Protein AF-A0A565CXN9-F1 (afdb_monomer_lite)

Radius of gyration: 17.92 Å; chains: 1; bounding box: 41×57×32 Å

Organism: NCBI:txid586526

InterPro domains:
  IPR016087 Chalcone isomerase [PF02431] (1-121)
  IPR016088 Chalcone isomerase, 3-layer sandwich [G3DSA:3.50.70.10] (1-97)
  IPR016089 Chalcone isomerase, orthogonal bundle domain superfamily [G3DSA:1.10.890.20] (98-124)
  IPR036298 Chalcone isomerase superfamily [SSF54626] (4-123)
  IPR044164 Chalcone--flavonone isomerase [PTHR28039] (1-128)

Structure (mmCIF, N/CA/C/O backbone):
data_AF-A0A565CXN9-F1
#
_entry.id   AF-A0A565CXN9-F1
#
loop_
_atom_site.group_PDB
_atom_site.id
_atom_site.type_symbol
_atom_site.label_atom_id
_atom_site.label_alt_id
_atom_site.label_comp_id
_atom_site.label_asym_id
_atom_site.label_entit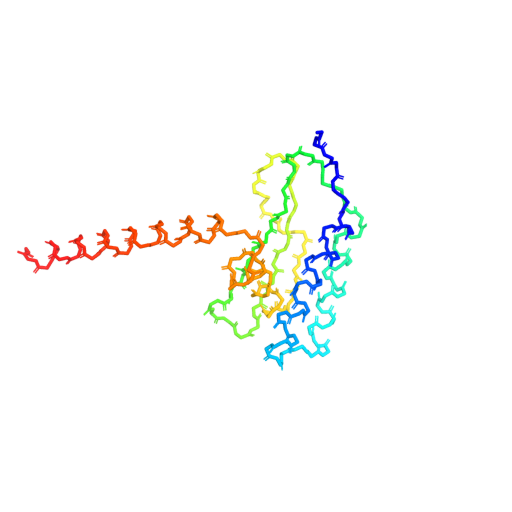y_id
_atom_site.label_seq_id
_atom_site.pdbx_PDB_ins_code
_atom_site.Cartn_x
_atom_site.Cartn_y
_atom_site.Cartn_z
_atom_site.occupancy
_atom_site.B_iso_or_equiv
_atom_site.auth_seq_id
_atom_site.auth_comp_id
_atom_site.auth_asym_id
_atom_site.auth_atom_id
_atom_site.pdbx_PDB_model_num
ATOM 1 N N . MET A 1 1 ? 24.273 -4.272 -6.699 1.00 47.91 1 MET A N 1
ATOM 2 C CA . MET A 1 1 ? 23.652 -4.656 -7.987 1.00 47.91 1 MET A CA 1
ATOM 3 C C . MET A 1 1 ? 22.173 -4.292 -7.918 1.00 47.91 1 MET A C 1
ATOM 5 O O . MET A 1 1 ? 21.544 -4.671 -6.939 1.00 47.91 1 MET A O 1
ATOM 9 N N . LYS A 1 2 ? 21.619 -3.501 -8.850 1.00 68.00 2 LYS A N 1
ATOM 10 C CA . LYS A 1 2 ? 20.170 -3.223 -8.845 1.00 68.00 2 LYS A CA 1
ATOM 11 C C . LYS A 1 2 ? 19.462 -4.414 -9.495 1.00 68.00 2 LYS A C 1
ATOM 13 O O . LYS A 1 2 ? 19.673 -4.666 -10.675 1.00 68.00 2 LYS A O 1
ATOM 18 N N . VAL A 1 3 ? 18.704 -5.172 -8.708 1.00 84.12 3 VAL A N 1
ATOM 19 C CA . VAL A 1 3 ? 18.044 -6.409 -9.150 1.00 84.12 3 VAL A CA 1
ATOM 20 C C . VAL A 1 3 ? 16.628 -6.088 -9.633 1.00 84.12 3 VAL A C 1
ATOM 22 O O . VAL A 1 3 ? 15.959 -5.234 -9.054 1.00 84.12 3 VAL A O 1
ATOM 25 N N . LYS A 1 4 ? 16.187 -6.750 -10.710 1.00 89.94 4 LYS A N 1
ATOM 26 C CA . LYS A 1 4 ? 14.799 -6.699 -11.193 1.00 89.94 4 LYS A CA 1
ATOM 27 C C . LYS A 1 4 ? 13.876 -7.319 -10.145 1.00 89.94 4 LYS A C 1
ATOM 29 O O . LYS A 1 4 ? 14.128 -8.442 -9.716 1.00 89.94 4 LYS A O 1
ATOM 34 N N . LEU A 1 5 ? 12.807 -6.620 -9.775 1.00 93.94 5 LEU A N 1
ATOM 35 C CA . LEU A 1 5 ? 11.810 -7.131 -8.838 1.00 93.94 5 LEU A CA 1
ATOM 36 C C . LEU A 1 5 ? 10.634 -7.724 -9.618 1.00 93.94 5 LEU A C 1
ATOM 38 O O . LEU A 1 5 ? 10.037 -7.034 -10.443 1.00 93.94 5 LEU A O 1
ATOM 42 N N . LYS A 1 6 ? 10.290 -8.992 -9.378 1.00 96.12 6 LYS A N 1
ATOM 43 C CA . LYS A 1 6 ? 9.069 -9.576 -9.950 1.00 96.12 6 LYS A CA 1
ATOM 44 C C . LYS A 1 6 ? 7.846 -9.025 -9.228 1.00 96.12 6 LYS A C 1
ATOM 46 O O . LYS A 1 6 ? 7.883 -8.790 -8.019 1.00 96.12 6 LYS A O 1
ATOM 51 N N . GLY A 1 7 ? 6.736 -8.881 -9.941 1.00 96.31 7 GLY A N 1
ATOM 52 C CA . GLY A 1 7 ? 5.488 -8.420 -9.348 1.00 96.31 7 GLY A CA 1
ATOM 53 C C . GLY A 1 7 ? 4.976 -9.339 -8.246 1.00 96.31 7 GLY A C 1
ATOM 54 O O . GLY A 1 7 ? 4.495 -8.833 -7.237 1.00 96.31 7 GLY A O 1
ATOM 55 N N . THR A 1 8 ? 5.170 -10.655 -8.355 1.00 96.06 8 THR A N 1
ATOM 56 C CA . THR A 1 8 ? 4.850 -11.601 -7.270 1.00 96.06 8 THR A CA 1
ATOM 57 C C . THR A 1 8 ? 5.662 -11.308 -6.007 1.00 96.06 8 THR A C 1
ATOM 59 O O . THR A 1 8 ? 5.078 -11.087 -4.957 1.00 96.06 8 THR A O 1
ATOM 62 N N . GLN A 1 9 ? 6.985 -11.147 -6.128 1.00 95.44 9 GLN A N 1
ATOM 63 C CA . GLN A 1 9 ? 7.864 -10.825 -4.994 1.00 95.44 9 GLN A CA 1
ATOM 64 C C . GLN A 1 9 ? 7.463 -9.525 -4.289 1.00 95.44 9 GLN A C 1
ATOM 66 O O . GLN A 1 9 ? 7.500 -9.438 -3.065 1.00 95.44 9 GLN A O 1
ATOM 71 N N . TYR A 1 10 ? 7.098 -8.501 -5.063 1.00 96.06 10 TYR A N 1
ATOM 72 C CA . TYR A 1 10 ? 6.618 -7.242 -4.507 1.00 96.06 10 TYR A CA 1
ATOM 73 C C . TYR A 1 10 ? 5.259 -7.411 -3.816 1.00 96.06 10 TYR A C 1
ATOM 75 O O . TYR A 1 10 ? 5.089 -7.040 -2.655 1.00 96.06 10 TYR A O 1
ATOM 83 N N . SER A 1 11 ? 4.286 -7.952 -4.548 1.00 97.00 11 SER A N 1
ATOM 84 C CA . SER A 1 11 ? 2.889 -7.989 -4.122 1.00 97.00 11 SER A CA 1
ATOM 85 C C . SER A 1 11 ? 2.658 -8.912 -2.932 1.00 97.00 11 SER A C 1
ATOM 87 O O . SER A 1 11 ? 1.933 -8.518 -2.026 1.00 97.00 11 SER A O 1
ATOM 89 N N . GLU A 1 12 ? 3.329 -10.063 -2.868 1.00 97.12 12 GLU A N 1
ATOM 90 C CA . GLU A 1 12 ? 3.257 -10.989 -1.730 1.00 97.12 12 GLU A CA 1
ATOM 91 C C . GLU A 1 12 ? 3.729 -10.316 -0.436 1.00 97.12 12 GLU A C 1
ATOM 93 O O . GLU A 1 12 ? 3.044 -10.397 0.583 1.00 97.12 12 GLU A O 1
ATOM 98 N N . LYS A 1 13 ? 4.838 -9.561 -0.482 1.00 95.75 13 LYS A N 1
ATOM 99 C CA . LYS A 1 13 ? 5.345 -8.864 0.709 1.00 95.75 13 LYS A CA 1
ATOM 100 C C . LYS A 1 13 ? 4.440 -7.715 1.151 1.00 95.75 13 LYS A C 1
ATOM 102 O O . LYS A 1 13 ? 4.264 -7.486 2.345 1.00 95.75 13 LYS A O 1
ATOM 107 N N . VAL A 1 14 ? 3.864 -6.978 0.199 1.00 95.38 14 VAL A N 1
ATOM 108 C CA . VAL A 1 14 ? 2.890 -5.921 0.512 1.00 95.38 14 VAL A CA 1
ATOM 109 C C . VAL A 1 14 ? 1.628 -6.517 1.131 1.00 95.38 14 VAL A C 1
ATOM 111 O O . VAL A 1 14 ? 1.126 -5.976 2.116 1.00 95.38 14 VAL A O 1
ATOM 114 N N . VAL A 1 15 ? 1.138 -7.630 0.585 1.00 96.38 15 VAL A N 1
ATOM 115 C CA . VAL A 1 15 ? -0.045 -8.331 1.090 1.00 96.38 15 VAL A CA 1
ATOM 116 C C . VAL A 1 15 ? 0.178 -8.846 2.505 1.00 96.38 15 VAL A C 1
ATOM 118 O O . VAL A 1 15 ? -0.681 -8.602 3.341 1.00 96.38 15 VAL A O 1
ATOM 121 N N . GLU A 1 16 ? 1.326 -9.460 2.805 1.00 96.62 16 GLU A N 1
ATOM 122 C CA . GLU A 1 16 ? 1.677 -9.914 4.161 1.00 96.62 16 GLU A CA 1
ATOM 123 C C . GLU A 1 16 ? 1.505 -8.782 5.188 1.00 96.62 16 GLU A C 1
ATOM 125 O O . GLU A 1 16 ? 0.732 -8.910 6.139 1.00 96.62 16 GLU A O 1
ATOM 130 N N . ASN A 1 17 ? 2.116 -7.621 4.927 1.00 95.75 17 ASN A N 1
ATOM 131 C CA . ASN A 1 17 ? 1.992 -6.454 5.802 1.00 95.75 17 ASN A CA 1
ATOM 132 C C . ASN A 1 17 ? 0.539 -5.953 5.898 1.00 95.75 17 ASN A C 1
ATOM 134 O O . ASN A 1 17 ? 0.071 -5.586 6.976 1.00 95.75 17 ASN A O 1
ATOM 138 N N . CYS A 1 18 ? -0.192 -5.918 4.778 1.00 95.81 18 CYS A N 1
ATOM 139 C CA . CYS A 1 18 ? -1.584 -5.470 4.771 1.00 95.81 18 CYS A CA 1
ATOM 140 C C . CYS A 1 18 ? -2.484 -6.411 5.580 1.00 95.81 18 CYS A C 1
ATOM 142 O O . CYS A 1 18 ? -3.340 -5.944 6.330 1.00 95.81 18 CYS A O 1
ATOM 144 N N . GLU A 1 19 ? -2.288 -7.724 5.466 1.00 96.50 19 GLU A N 1
ATOM 145 C CA . GLU A 1 19 ? -3.030 -8.706 6.247 1.00 96.50 19 GLU A CA 1
ATOM 146 C C . GLU A 1 19 ? -2.769 -8.554 7.739 1.00 96.50 19 GLU A C 1
ATOM 148 O O . GLU A 1 19 ? -3.722 -8.566 8.513 1.00 96.50 19 GLU A O 1
ATOM 153 N N . GLU A 1 20 ? -1.517 -8.372 8.155 1.00 96.31 20 GLU A N 1
ATOM 154 C CA . GLU A 1 20 ? -1.176 -8.137 9.561 1.00 96.31 20 GLU A CA 1
ATOM 155 C C . GLU A 1 20 ? -1.857 -6.875 10.111 1.00 96.31 20 GLU A C 1
ATOM 157 O O . GLU A 1 20 ? -2.458 -6.904 11.190 1.00 96.31 20 GLU A O 1
ATOM 162 N N . ILE A 1 21 ? -1.841 -5.776 9.351 1.00 95.81 21 ILE A N 1
ATOM 163 C CA . ILE A 1 21 ? -2.505 -4.513 9.714 1.00 95.81 21 ILE A CA 1
ATOM 164 C C . ILE A 1 21 ? -4.026 -4.705 9.837 1.00 95.81 21 ILE A C 1
ATOM 166 O O . ILE A 1 21 ? -4.656 -4.256 10.800 1.00 95.81 21 ILE A O 1
ATOM 170 N N . LEU A 1 22 ? -4.648 -5.396 8.882 1.00 95.88 22 LEU A N 1
ATOM 171 C CA . LEU A 1 22 ? -6.096 -5.612 8.878 1.00 95.88 22 LEU A CA 1
ATOM 172 C C . LEU A 1 22 ? -6.537 -6.603 9.962 1.00 95.88 22 LEU A C 1
ATOM 174 O O . LEU A 1 22 ? -7.564 -6.388 10.607 1.00 95.88 22 LEU A O 1
ATOM 178 N N . LYS A 1 23 ? -5.762 -7.666 10.203 1.00 96.50 23 LYS A N 1
ATOM 179 C CA . LYS A 1 23 ? -6.034 -8.662 11.250 1.00 96.50 23 LYS A CA 1
ATOM 180 C C . LYS A 1 23 ? -5.867 -8.049 12.639 1.00 96.50 23 LYS A C 1
ATOM 182 O O . LYS A 1 23 ? -6.767 -8.179 13.462 1.00 96.50 23 LYS A O 1
ATOM 187 N N . SER A 1 24 ? -4.778 -7.316 12.880 1.00 95.38 24 SER A N 1
ATOM 188 C CA . SER A 1 24 ? -4.532 -6.650 14.171 1.00 95.38 24 SER A CA 1
ATOM 189 C C . SER A 1 24 ? -5.557 -5.561 14.498 1.00 95.38 24 SER A C 1
ATOM 191 O O . SER A 1 24 ? -5.846 -5.324 15.668 1.00 95.38 24 SER A O 1
ATOM 193 N N . SER A 1 25 ? -6.156 -4.935 13.481 1.00 93.25 25 SER A N 1
ATOM 194 C CA . SER A 1 25 ? -7.247 -3.969 13.657 1.00 93.25 25 SER A CA 1
ATOM 195 C C . SER A 1 25 ? -8.647 -4.597 13.707 1.00 93.25 25 SER A C 1
ATOM 197 O O . SER A 1 25 ? -9.626 -3.864 13.846 1.00 93.25 25 SER A O 1
ATOM 199 N N . GLY A 1 26 ? -8.766 -5.927 13.594 1.00 95.19 26 GLY A N 1
ATOM 200 C CA . GLY A 1 26 ? -10.050 -6.639 13.601 1.00 95.19 26 GLY A CA 1
ATOM 201 C C . GLY A 1 26 ? -10.918 -6.388 12.362 1.00 95.19 26 GLY A C 1
ATOM 202 O O . GLY A 1 26 ? -12.129 -6.587 12.409 1.00 95.19 26 GLY A O 1
ATOM 203 N N . LYS A 1 27 ? -10.319 -5.924 11.258 1.00 94.12 27 LYS A N 1
ATOM 204 C CA . LYS A 1 27 ? -11.016 -5.502 10.030 1.00 94.12 27 LYS A CA 1
ATOM 205 C C . LYS A 1 27 ? -10.841 -6.460 8.851 1.00 94.12 27 LYS A C 1
ATOM 207 O O . LYS A 1 27 ? -11.345 -6.182 7.770 1.00 94.12 27 LYS A O 1
ATOM 212 N N . TYR A 1 28 ? -10.120 -7.564 9.028 1.00 96.44 28 TYR A N 1
ATOM 213 C CA . TYR A 1 28 ? -9.894 -8.545 7.968 1.00 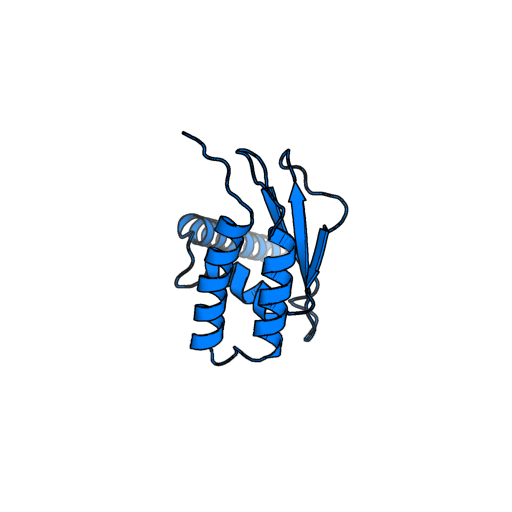96.44 28 TYR A CA 1
ATOM 214 C C . TYR A 1 28 ? -11.132 -9.432 7.760 1.00 96.44 28 TYR A C 1
ATOM 216 O O . TYR A 1 28 ? -11.362 -10.376 8.517 1.00 96.44 28 TYR A O 1
ATOM 224 N N . THR A 1 29 ? -11.939 -9.127 6.739 1.00 96.12 29 THR A N 1
ATOM 225 C CA . THR A 1 29 ? -13.121 -9.921 6.365 1.00 96.12 29 THR A CA 1
ATOM 226 C C . THR A 1 29 ? -12.945 -10.605 5.006 1.00 96.12 29 THR A C 1
ATOM 228 O O . THR A 1 29 ? -11.928 -10.454 4.327 1.00 96.12 29 THR A O 1
ATOM 231 N N . ARG A 1 30 ? -13.971 -11.344 4.556 1.00 96.19 30 ARG A N 1
ATOM 232 C CA . ARG A 1 30 ? -14.002 -11.942 3.208 1.00 96.19 30 ARG A CA 1
ATOM 233 C C . ARG A 1 30 ? -13.861 -10.901 2.091 1.00 96.19 30 ARG A C 1
ATOM 235 O O . ARG A 1 30 ? -13.342 -11.225 1.028 1.00 96.19 30 ARG A O 1
ATOM 242 N N . THR A 1 31 ? -14.320 -9.671 2.324 1.00 94.81 31 THR A N 1
ATOM 243 C CA . THR A 1 31 ? -14.206 -8.575 1.351 1.00 94.81 31 THR A CA 1
ATOM 244 C C . THR A 1 31 ? -12.750 -8.148 1.170 1.00 94.81 31 THR A C 1
ATOM 246 O O . THR A 1 31 ? -12.317 -7.913 0.043 1.00 94.81 31 THR A O 1
ATOM 249 N N . GLU A 1 32 ? -11.979 -8.094 2.258 1.00 95.06 32 GLU A N 1
ATOM 250 C CA . GLU A 1 32 ? -10.552 -7.757 2.233 1.00 95.06 32 GLU A CA 1
ATOM 251 C C . GLU A 1 32 ? -9.733 -8.893 1.619 1.00 95.06 32 GLU A C 1
ATOM 253 O O . GLU A 1 32 ? -8.890 -8.625 0.769 1.00 95.06 32 GLU A O 1
ATOM 258 N N . ALA A 1 33 ? -10.034 -10.150 1.966 1.00 97.06 33 ALA A N 1
ATOM 259 C CA . ALA A 1 33 ? -9.387 -11.316 1.362 1.00 97.06 33 ALA A CA 1
ATOM 260 C C . ALA A 1 33 ? -9.562 -11.336 -0.170 1.00 97.06 33 ALA A C 1
ATOM 262 O O . ALA A 1 33 ? -8.588 -11.444 -0.908 1.00 97.06 33 ALA A O 1
ATOM 263 N N . LYS A 1 34 ? -10.786 -11.101 -0.667 1.00 97.12 34 LYS A N 1
ATOM 264 C CA . LYS A 1 34 ? -11.041 -11.011 -2.113 1.00 97.12 34 LYS A CA 1
ATOM 265 C C . LYS A 1 34 ? -10.282 -9.853 -2.772 1.00 97.12 34 LYS A C 1
ATOM 267 O O . LYS A 1 34 ? -9.773 -9.998 -3.879 1.00 97.12 34 LYS A O 1
ATOM 272 N N . ALA A 1 35 ? -10.204 -8.700 -2.108 1.00 95.81 35 ALA A N 1
ATOM 273 C CA . ALA A 1 35 ? -9.462 -7.551 -2.624 1.00 95.81 35 ALA A CA 1
ATOM 274 C C . ALA A 1 35 ? -7.948 -7.823 -2.696 1.00 95.81 35 ALA A C 1
ATOM 276 O O . ALA A 1 35 ? -7.280 -7.337 -3.607 1.00 95.81 35 ALA A O 1
ATOM 277 N N . ILE A 1 36 ? -7.415 -8.613 -1.762 1.00 97.00 36 ILE A N 1
ATOM 278 C CA . ILE A 1 36 ? -6.029 -9.088 -1.770 1.00 97.00 36 ILE A CA 1
ATOM 279 C C . ILE A 1 36 ? -5.781 -10.048 -2.936 1.00 97.00 36 ILE A C 1
ATOM 281 O O . ILE A 1 36 ? -4.790 -9.885 -3.646 1.00 97.00 36 ILE A O 1
ATOM 285 N N . ASP A 1 37 ? -6.693 -10.985 -3.199 1.00 97.81 37 ASP A N 1
ATOM 286 C CA . ASP A 1 37 ? -6.583 -11.873 -4.362 1.00 97.81 37 ASP A CA 1
ATOM 287 C C . ASP A 1 37 ? -6.579 -11.071 -5.675 1.00 97.81 37 ASP A C 1
ATOM 289 O O . ASP A 1 37 ? -5.732 -11.286 -6.547 1.00 97.81 37 ASP A O 1
ATOM 293 N N . GLU A 1 38 ? -7.481 -10.089 -5.800 1.00 97.25 38 GLU A N 1
ATOM 294 C CA . GLU A 1 38 ? -7.516 -9.158 -6.937 1.00 97.25 38 GLU A CA 1
ATOM 295 C C . GLU A 1 38 ? -6.197 -8.381 -7.069 1.00 97.25 38 GLU A C 1
ATOM 297 O O . GLU A 1 38 ? -5.673 -8.230 -8.175 1.00 97.25 38 GLU A O 1
ATOM 302 N N . PHE A 1 39 ? -5.617 -7.938 -5.950 1.00 97.19 39 PHE A N 1
ATOM 303 C CA . PHE A 1 39 ? -4.318 -7.271 -5.922 1.00 97.19 39 PHE A CA 1
ATOM 304 C C . PHE A 1 39 ? -3.208 -8.183 -6.450 1.00 97.19 39 PHE A C 1
ATOM 306 O O . PHE A 1 39 ? -2.506 -7.797 -7.382 1.00 97.19 39 PHE A O 1
ATOM 313 N N . LEU A 1 40 ? -3.078 -9.411 -5.944 1.00 97.88 40 LEU A N 1
ATOM 314 C CA . LEU A 1 40 ? -2.055 -10.363 -6.395 1.00 97.88 40 LEU A CA 1
ATOM 315 C C . LEU A 1 40 ? -2.167 -10.662 -7.900 1.00 97.88 40 LEU A C 1
ATOM 317 O O . LEU A 1 40 ? -1.156 -10.709 -8.608 1.00 97.88 40 LEU A O 1
ATOM 321 N N . VAL A 1 41 ? -3.391 -10.791 -8.424 1.00 97.94 41 VAL A N 1
ATOM 322 C CA . VAL A 1 41 ? -3.636 -11.012 -9.860 1.00 97.94 41 VAL A CA 1
ATOM 323 C C . VAL A 1 41 ? -3.106 -9.859 -10.716 1.00 97.94 41 VAL A C 1
ATOM 325 O O . VAL A 1 41 ? -2.500 -10.111 -11.761 1.00 97.94 41 VAL A O 1
ATOM 328 N N . VAL A 1 42 ? -3.264 -8.606 -10.274 1.00 96.75 42 VAL A N 1
ATOM 329 C CA . VAL A 1 42 ? -2.766 -7.420 -10.996 1.00 96.75 42 VAL A CA 1
ATOM 330 C C . VAL A 1 42 ? -1.238 -7.448 -11.160 1.00 96.75 42 VAL A C 1
ATOM 332 O O . VAL A 1 42 ? -0.722 -6.994 -12.184 1.00 96.75 42 VAL A O 1
ATOM 335 N N . PHE A 1 43 ? -0.513 -8.024 -10.197 1.00 97.06 43 PHE A N 1
ATOM 336 C CA . PHE A 1 43 ? 0.953 -8.084 -10.192 1.00 97.06 43 PHE A CA 1
ATOM 337 C C . PHE A 1 43 ? 1.550 -9.381 -10.766 1.00 97.06 43 PHE A C 1
ATOM 339 O O . PHE A 1 43 ? 2.741 -9.401 -11.078 1.00 97.06 43 PHE A O 1
ATOM 346 N N . LYS A 1 44 ? 0.760 -10.448 -10.950 1.00 95.25 44 LYS A N 1
ATOM 347 C CA . LYS A 1 44 ? 1.239 -11.804 -11.299 1.00 95.25 44 LYS A CA 1
ATOM 348 C C . LYS A 1 44 ? 2.188 -11.864 -12.503 1.00 95.25 44 LYS A C 1
ATOM 350 O O . LYS A 1 44 ? 3.181 -12.582 -12.465 1.00 95.25 44 LYS A O 1
ATOM 355 N N . ASN A 1 45 ? 1.892 -11.099 -13.554 1.00 93.62 45 ASN A N 1
ATOM 356 C CA . ASN A 1 45 ? 2.655 -11.088 -14.810 1.00 93.62 45 ASN A CA 1
ATOM 357 C C . ASN A 1 45 ? 3.409 -9.765 -15.021 1.00 93.62 45 ASN A C 1
ATOM 359 O O . ASN A 1 45 ? 3.530 -9.300 -16.152 1.00 93.62 45 ASN A O 1
ATOM 363 N N . GLN A 1 46 ? 3.830 -9.110 -13.937 1.00 94.75 46 GLN A N 1
ATOM 364 C CA . GLN A 1 46 ? 4.553 -7.840 -13.989 1.00 94.75 46 GLN A CA 1
ATOM 365 C C . GLN A 1 46 ? 6.010 -8.022 -13.577 1.00 94.75 46 GLN A C 1
ATOM 367 O O . GLN A 1 46 ? 6.326 -8.815 -12.692 1.00 94.75 46 GLN A O 1
ATOM 372 N N . ASP A 1 47 ? 6.886 -7.242 -14.198 1.00 94.00 47 ASP A N 1
ATOM 373 C CA . ASP A 1 47 ? 8.307 -7.172 -13.891 1.00 94.00 47 ASP A CA 1
ATOM 374 C C . ASP A 1 47 ? 8.703 -5.705 -13.725 1.00 94.00 47 ASP A C 1
ATOM 376 O O . ASP A 1 47 ? 8.356 -4.859 -14.547 1.00 94.00 47 ASP A O 1
ATOM 380 N N . PHE A 1 48 ? 9.464 -5.411 -12.675 1.00 94.19 48 PHE A N 1
ATOM 381 C CA . PHE A 1 48 ? 9.871 -4.058 -12.320 1.00 94.19 48 PHE A CA 1
ATOM 382 C C . PHE A 1 48 ? 11.396 -3.940 -12.409 1.00 94.19 48 PHE A C 1
ATOM 384 O O . PHE A 1 48 ? 12.110 -4.215 -11.433 1.00 94.19 48 PHE A O 1
ATOM 391 N N . PRO A 1 49 ? 11.943 -3.581 -13.588 1.00 93.44 49 PRO A N 1
ATOM 392 C CA . PRO A 1 49 ? 13.365 -3.304 -13.720 1.00 93.44 49 PRO A CA 1
ATOM 393 C C . PRO A 1 49 ? 13.750 -2.050 -12.918 1.00 93.44 49 PRO A C 1
ATOM 395 O O . PRO A 1 49 ? 12.898 -1.202 -12.626 1.00 93.44 49 PRO A O 1
ATOM 398 N N . PRO A 1 50 ? 15.035 -1.884 -12.566 1.00 92.88 50 PRO A N 1
ATOM 399 C CA . PRO A 1 50 ? 15.491 -0.688 -11.872 1.00 92.88 50 PRO A CA 1
ATOM 400 C C . PRO A 1 50 ? 15.101 0.596 -12.615 1.00 92.88 50 PRO A C 1
ATOM 402 O O . PRO A 1 50 ? 15.463 0.779 -13.771 1.00 92.88 50 PRO A O 1
ATOM 405 N N . GLY A 1 51 ? 14.402 1.503 -11.930 1.00 91.06 51 GLY A N 1
ATOM 406 C CA . GLY A 1 51 ? 13.912 2.757 -12.516 1.00 91.06 51 GLY A CA 1
ATOM 407 C C . GLY A 1 51 ? 12.423 2.751 -12.863 1.00 91.06 51 GLY A C 1
ATOM 408 O O . GLY A 1 51 ? 11.842 3.833 -12.919 1.00 91.06 51 GLY A O 1
ATOM 409 N N . SER A 1 52 ? 11.802 1.574 -12.978 1.00 93.56 52 SER A N 1
ATOM 410 C CA . SER A 1 52 ? 10.343 1.451 -13.056 1.00 93.56 52 SER A CA 1
ATOM 411 C C . SER A 1 52 ? 9.665 1.881 -11.749 1.00 93.56 52 SER A C 1
ATOM 413 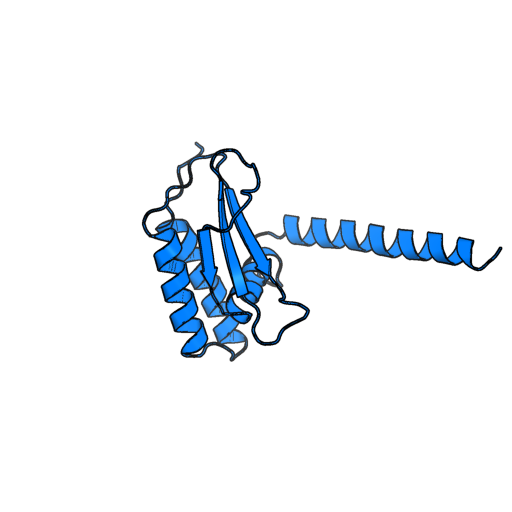O O . SER A 1 52 ? 10.307 2.039 -10.706 1.00 93.56 52 SER A O 1
ATOM 415 N N . SER A 1 53 ? 8.363 2.141 -11.807 1.00 93.00 53 SER A N 1
ATOM 416 C CA . SER A 1 53 ? 7.560 2.646 -10.696 1.00 93.00 53 SER A CA 1
ATOM 417 C C . SER A 1 53 ? 6.204 1.954 -10.626 1.00 93.00 53 SER A C 1
ATOM 419 O O . SER A 1 53 ? 5.547 1.721 -11.642 1.00 93.00 53 SER A O 1
ATOM 421 N N . ILE A 1 54 ? 5.773 1.684 -9.397 1.00 94.12 54 ILE A N 1
ATOM 422 C CA . ILE A 1 54 ? 4.421 1.247 -9.053 1.00 94.12 54 ILE A CA 1
ATOM 423 C C . ILE A 1 54 ? 3.722 2.451 -8.439 1.00 94.12 54 ILE A C 1
ATOM 425 O O . ILE A 1 54 ? 4.247 3.067 -7.511 1.00 94.12 54 ILE A O 1
ATOM 429 N N . LEU A 1 55 ? 2.559 2.805 -8.971 1.00 92.81 55 LEU A N 1
ATOM 430 C CA . LEU A 1 55 ? 1.788 3.949 -8.514 1.00 92.81 55 LEU A CA 1
ATOM 431 C C . LEU A 1 55 ? 0.484 3.468 -7.890 1.00 92.81 55 LEU A C 1
ATOM 433 O O . LEU A 1 55 ? -0.294 2.756 -8.527 1.00 92.81 55 LEU A O 1
ATOM 437 N N . PHE A 1 56 ? 0.238 3.917 -6.664 1.00 90.12 56 PHE A N 1
ATOM 438 C CA . PHE A 1 56 ? -1.039 3.757 -5.983 1.00 90.12 56 PHE A CA 1
ATOM 439 C C . PHE A 1 56 ? -1.733 5.106 -5.929 1.00 90.12 56 PHE A C 1
ATOM 441 O O . PHE A 1 56 ? -1.234 6.051 -5.320 1.00 90.12 56 PHE A O 1
ATOM 448 N N . ALA A 1 57 ? -2.886 5.191 -6.578 1.00 80.31 57 ALA A N 1
ATOM 449 C CA . ALA A 1 57 ? -3.745 6.357 -6.548 1.00 80.31 57 ALA A CA 1
ATOM 450 C C . ALA A 1 57 ? -4.981 6.032 -5.692 1.00 80.31 57 ALA A C 1
ATOM 452 O O . ALA A 1 57 ? -5.902 5.349 -6.161 1.00 80.31 57 ALA A O 1
ATOM 453 N N . PRO A 1 58 ? -5.004 6.480 -4.426 1.00 64.62 58 PRO A N 1
ATOM 454 C CA . PRO A 1 58 ? -6.188 6.399 -3.589 1.00 64.62 58 PRO A CA 1
ATOM 455 C C . PRO A 1 58 ? -7.258 7.363 -4.111 1.00 64.62 58 PRO A C 1
ATOM 457 O O . PRO A 1 58 ? -7.135 8.578 -3.963 1.00 64.62 58 PRO A O 1
ATOM 460 N N . ILE A 1 59 ? -8.315 6.844 -4.734 1.00 59.34 59 ILE A N 1
ATOM 461 C CA . ILE A 1 59 ? -9.412 7.674 -5.243 1.00 59.34 59 ILE A CA 1
ATOM 462 C C . ILE A 1 59 ? -10.537 7.690 -4.201 1.00 59.34 59 ILE A C 1
ATOM 464 O O . ILE A 1 59 ? -11.005 6.642 -3.751 1.00 59.34 59 ILE A O 1
ATOM 468 N N . LEU A 1 60 ? -10.972 8.900 -3.826 1.00 58.06 60 LEU A N 1
ATOM 469 C CA . LEU A 1 60 ? -12.122 9.168 -2.947 1.00 58.06 60 LEU A CA 1
ATOM 470 C C . LEU A 1 60 ? -12.021 8.617 -1.505 1.00 58.06 60 LEU A C 1
ATOM 472 O O . LEU A 1 60 ? -13.037 8.578 -0.813 1.00 58.06 60 LEU A O 1
ATOM 476 N N . PHE A 1 61 ? -10.834 8.246 -1.001 1.00 57.84 61 PHE A N 1
ATOM 477 C CA . PHE A 1 61 ? -10.676 7.686 0.361 1.00 57.84 61 PHE A CA 1
ATOM 478 C C . PHE A 1 61 ? -11.177 8.596 1.487 1.00 57.84 61 PHE A C 1
ATOM 480 O O . PHE A 1 61 ? -11.761 8.097 2.446 1.00 57.84 61 PHE A O 1
ATOM 487 N N . ALA A 1 62 ? -11.002 9.911 1.356 1.00 50.00 62 ALA A N 1
ATOM 488 C CA . ALA A 1 62 ? -11.454 10.875 2.359 1.00 50.00 62 ALA A CA 1
ATOM 489 C C . ALA A 1 62 ? -12.952 11.222 2.259 1.00 50.00 62 ALA A C 1
ATOM 491 O O . ALA A 1 62 ? -13.509 11.772 3.201 1.00 50.00 62 ALA A O 1
ATOM 492 N N . LEU A 1 63 ? -13.604 10.920 1.129 1.00 47.34 63 LEU A N 1
ATOM 493 C CA . LEU A 1 63 ? -14.955 11.407 0.818 1.00 47.34 63 LEU A CA 1
ATOM 494 C C . LEU A 1 63 ? -16.001 10.292 0.698 1.00 47.34 63 LEU A C 1
ATOM 496 O O . LEU A 1 63 ? -17.194 10.581 0.714 1.00 47.34 63 LEU A O 1
ATOM 500 N N . CYS A 1 64 ? -15.593 9.023 0.562 1.00 54.66 64 CYS A N 1
ATOM 501 C CA . CYS A 1 64 ? -16.521 7.927 0.295 1.00 54.66 64 CYS A CA 1
ATOM 502 C C . CYS A 1 64 ? -16.275 6.694 1.189 1.00 54.66 64 CYS A C 1
ATOM 504 O O . CYS A 1 64 ? -15.162 6.162 1.210 1.00 54.66 64 CYS A O 1
ATOM 506 N N . PRO A 1 65 ? -17.326 6.138 1.833 1.00 58.34 65 PRO A N 1
ATOM 507 C CA . PRO A 1 65 ? -17.265 4.840 2.516 1.00 58.34 65 PRO A CA 1
ATOM 508 C C . PRO A 1 65 ? -16.869 3.677 1.590 1.00 58.34 65 PRO A C 1
ATOM 510 O O . PRO A 1 65 ? -16.369 2.659 2.056 1.00 58.34 65 PRO A O 1
ATOM 513 N N . LYS A 1 66 ? -17.070 3.832 0.272 1.00 68.38 66 LYS A N 1
ATOM 514 C CA . LYS A 1 66 ? -16.765 2.851 -0.786 1.00 68.38 66 LYS A CA 1
ATOM 515 C C . LYS A 1 66 ? -15.508 3.227 -1.583 1.00 68.38 66 LYS A C 1
ATOM 517 O O . LYS A 1 66 ? -15.500 3.130 -2.808 1.00 68.38 66 LYS A O 1
ATOM 522 N N . GLY A 1 67 ? -14.476 3.719 -0.898 1.00 79.31 67 GLY A N 1
ATOM 523 C CA . GLY A 1 67 ? -13.204 4.098 -1.518 1.00 79.31 67 GLY A CA 1
ATOM 524 C C . GLY A 1 67 ? -12.594 2.987 -2.387 1.00 79.31 67 GLY A C 1
ATOM 525 O O . GLY A 1 67 ? -12.827 1.800 -2.154 1.00 79.31 67 GLY A O 1
ATOM 526 N N . SER A 1 68 ? -11.804 3.376 -3.390 1.00 86.62 68 SER A N 1
ATOM 527 C CA . SER A 1 68 ? -11.146 2.440 -4.312 1.00 86.62 68 SER A CA 1
ATOM 528 C C . SER A 1 68 ? -9.658 2.731 -4.476 1.00 86.62 68 SER A C 1
ATOM 530 O O . SER A 1 68 ? -9.243 3.890 -4.530 1.00 86.62 68 SER A O 1
ATOM 532 N N . LEU A 1 69 ? -8.871 1.673 -4.632 1.00 89.62 69 LEU A N 1
ATOM 533 C CA . LEU A 1 69 ? -7.449 1.724 -4.930 1.00 89.62 69 LEU A CA 1
ATOM 534 C C . LEU A 1 69 ? -7.234 1.609 -6.440 1.00 89.62 69 LEU A C 1
ATOM 536 O O . LEU A 1 69 ? -7.546 0.577 -7.031 1.00 89.62 69 LEU A O 1
ATOM 540 N N . THR A 1 70 ? -6.665 2.640 -7.061 1.00 91.31 70 THR A N 1
ATOM 541 C CA . THR A 1 70 ? -6.200 2.559 -8.451 1.00 91.31 70 THR A CA 1
ATOM 542 C C . THR A 1 70 ? -4.716 2.214 -8.478 1.00 91.31 70 THR A C 1
ATOM 544 O O . THR A 1 70 ? -3.922 2.839 -7.777 1.00 91.31 70 THR A O 1
ATOM 547 N N . ILE A 1 71 ? -4.341 1.233 -9.294 1.00 93.50 71 ILE A N 1
ATOM 548 C CA . ILE A 1 71 ? -2.959 0.774 -9.469 1.00 93.50 71 ILE A CA 1
ATOM 549 C C . ILE A 1 71 ? -2.520 1.130 -10.883 1.00 93.50 71 ILE A C 1
ATOM 551 O O . ILE A 1 71 ? -3.254 0.869 -11.836 1.00 93.50 71 ILE A O 1
ATOM 555 N N . ALA A 1 72 ? -1.329 1.700 -11.037 1.00 94.00 72 ALA A N 1
ATOM 556 C CA . ALA A 1 72 ? -0.698 1.936 -12.331 1.00 94.00 72 ALA A CA 1
ATOM 557 C C . ALA A 1 72 ? 0.788 1.567 -12.288 1.00 94.00 72 ALA A C 1
ATOM 559 O O . ALA A 1 72 ? 1.407 1.555 -11.224 1.00 94.00 72 ALA A O 1
ATOM 560 N N . PHE A 1 73 ? 1.362 1.288 -13.455 1.00 94.06 73 PHE A N 1
ATOM 561 C CA . PHE A 1 73 ? 2.775 0.951 -13.614 1.00 94.06 73 PHE A CA 1
ATOM 562 C C . PHE A 1 73 ? 3.423 1.903 -14.609 1.00 94.06 73 PHE A C 1
ATOM 564 O O . PHE A 1 73 ? 2.768 2.374 -15.539 1.00 94.06 73 PHE A O 1
ATOM 571 N N . SER A 1 74 ? 4.703 2.185 -14.405 1.00 92.69 74 SER A N 1
ATOM 572 C CA . SER A 1 74 ? 5.494 3.048 -15.276 1.00 92.69 74 SER A CA 1
ATOM 573 C C . SER A 1 74 ? 6.906 2.501 -15.420 1.00 92.69 74 SER A C 1
ATOM 575 O O . SER A 1 74 ? 7.512 2.083 -14.436 1.00 92.69 74 SER A O 1
ATOM 577 N N . GLU A 1 75 ? 7.442 2.518 -16.636 1.00 88.69 75 GLU A N 1
ATOM 578 C CA . GLU A 1 75 ? 8.815 2.084 -16.917 1.00 88.69 75 GLU A CA 1
ATOM 579 C C . GLU A 1 75 ? 9.832 3.224 -16.743 1.00 88.69 75 GLU A C 1
ATOM 581 O O . GLU A 1 75 ? 10.999 2.967 -16.457 1.00 88.69 75 GLU A O 1
ATOM 586 N N . ASP A 1 76 ? 9.395 4.484 -16.859 1.00 84.31 76 ASP A N 1
ATOM 587 C CA . ASP A 1 76 ? 10.260 5.663 -17.006 1.00 84.31 76 ASP A CA 1
ATOM 588 C C . ASP A 1 76 ? 9.976 6.779 -15.981 1.00 84.31 76 ASP A C 1
ATOM 590 O O . ASP A 1 76 ? 10.297 7.948 -16.205 1.00 84.31 76 ASP A O 1
ATOM 594 N N . LYS A 1 77 ? 9.389 6.421 -14.829 1.00 77.75 77 LYS A N 1
ATOM 595 C CA . LYS A 1 77 ? 8.997 7.326 -13.726 1.00 77.75 77 LYS A CA 1
ATOM 596 C C . LYS A 1 77 ? 7.956 8.388 -14.095 1.00 77.75 77 LYS A C 1
ATOM 598 O O . LYS A 1 77 ? 7.626 9.225 -13.253 1.00 77.75 77 LYS A O 1
ATOM 603 N N . LYS A 1 78 ? 7.406 8.375 -15.311 1.00 87.62 78 LYS A N 1
ATOM 604 C CA . LYS A 1 78 ? 6.279 9.243 -15.667 1.00 87.62 78 LYS A CA 1
ATOM 605 C C . LYS A 1 78 ? 4.996 8.693 -15.065 1.00 87.62 78 LYS A C 1
ATOM 607 O O . LYS A 1 78 ? 4.777 7.483 -15.068 1.00 87.62 78 LYS A O 1
ATOM 612 N N . VAL A 1 79 ? 4.132 9.578 -14.576 1.00 88.00 79 VAL A N 1
ATOM 613 C CA . VAL A 1 79 ? 2.799 9.202 -14.090 1.00 88.00 79 VAL A CA 1
ATOM 614 C C . VAL A 1 79 ? 1.903 8.904 -15.302 1.00 88.00 79 VAL A C 1
ATOM 616 O O . VAL A 1 79 ? 1.694 9.803 -16.122 1.00 88.00 79 VAL A O 1
ATOM 619 N N . PRO A 1 80 ? 1.377 7.675 -15.457 1.00 86.75 80 PRO A N 1
ATOM 620 C CA . PRO A 1 80 ? 0.480 7.340 -16.559 1.00 86.75 80 PRO A CA 1
ATOM 621 C C . PRO A 1 80 ? -0.835 8.123 -16.477 1.00 86.75 80 PRO A C 1
ATOM 623 O O . PRO A 1 80 ? -1.340 8.389 -15.388 1.00 86.75 80 PRO A O 1
ATOM 626 N N . ARG A 1 81 ? -1.435 8.447 -17.632 1.00 83.75 81 ARG A N 1
ATOM 627 C CA . ARG A 1 81 ? -2.733 9.154 -17.691 1.00 83.75 81 ARG A CA 1
ATOM 628 C C . ARG A 1 81 ? -3.914 8.311 -17.193 1.00 83.75 81 ARG A C 1
ATOM 630 O O . ARG A 1 81 ? -4.940 8.872 -16.829 1.00 83.75 81 ARG A O 1
ATOM 637 N N . SER A 1 82 ? -3.784 6.987 -17.195 1.00 82.62 82 SER A N 1
ATOM 638 C CA . SER A 1 82 ? -4.837 6.048 -16.803 1.00 82.62 82 SER A CA 1
ATOM 639 C C . SER A 1 82 ? -4.293 4.947 -15.896 1.00 82.62 82 SER A C 1
ATOM 641 O O . SER A 1 82 ? -3.157 4.499 -16.059 1.00 82.62 82 SER A O 1
ATOM 643 N N . GLY A 1 83 ? -5.129 4.483 -14.965 1.00 86.38 83 GLY A N 1
ATOM 644 C CA . GLY A 1 83 ? -4.835 3.322 -14.129 1.00 86.38 83 GLY A CA 1
ATOM 645 C C . GLY A 1 83 ? -4.821 2.013 -14.922 1.00 86.38 83 GLY A C 1
ATOM 646 O O . GLY A 1 83 ? -5.509 1.878 -15.931 1.00 86.38 83 GLY A O 1
ATOM 647 N N . LYS A 1 84 ? -4.053 1.034 -14.441 1.00 90.81 84 LYS A N 1
ATOM 648 C CA . LYS A 1 84 ? -4.041 -0.348 -14.938 1.00 90.81 84 LYS A CA 1
ATOM 649 C C . LYS A 1 84 ? -5.197 -1.167 -14.364 1.00 90.81 84 LYS A C 1
ATOM 651 O O . LYS A 1 84 ? -5.764 -1.990 -15.075 1.00 90.81 84 LYS A O 1
ATOM 656 N N . ALA A 1 85 ? -5.520 -0.957 -13.091 1.00 93.19 85 ALA A N 1
ATOM 657 C CA . ALA A 1 85 ? -6.588 -1.659 -12.389 1.00 93.19 85 ALA A CA 1
ATOM 658 C C . ALA A 1 85 ? -7.203 -0.777 -11.297 1.00 93.19 85 ALA A C 1
ATOM 660 O O . ALA A 1 85 ? -6.545 0.129 -10.781 1.00 93.19 85 ALA A O 1
ATOM 661 N N . VAL A 1 86 ? -8.453 -1.072 -10.935 1.00 92.19 86 VAL A N 1
ATOM 662 C CA . VAL A 1 86 ? -9.171 -0.428 -9.829 1.00 92.19 86 VAL A CA 1
ATOM 663 C C . VAL A 1 86 ? -9.750 -1.509 -8.925 1.00 92.19 86 VAL A C 1
ATOM 665 O O . VAL A 1 86 ? -10.608 -2.273 -9.357 1.00 92.19 86 VAL A O 1
ATOM 668 N N . ILE A 1 87 ? -9.309 -1.541 -7.670 1.00 92.69 87 ILE A N 1
ATOM 669 C CA . ILE A 1 87 ? -9.800 -2.463 -6.642 1.00 92.69 87 ILE A CA 1
ATOM 670 C C . ILE A 1 87 ? -10.728 -1.686 -5.715 1.00 92.69 87 ILE A C 1
ATOM 672 O O . ILE A 1 87 ? -10.330 -0.703 -5.083 1.00 92.69 87 ILE A O 1
ATOM 676 N N . LYS A 1 88 ? -11.992 -2.104 -5.632 1.00 91.06 88 LYS A N 1
ATOM 677 C CA . LYS A 1 88 ? -13.021 -1.426 -4.826 1.00 91.06 88 LYS A CA 1
ATOM 678 C C . LYS A 1 88 ? -12.950 -1.858 -3.362 1.00 91.06 88 LYS A C 1
ATOM 680 O O . LYS A 1 88 ? -13.871 -2.485 -2.847 1.00 91.06 88 LYS A O 1
ATOM 685 N N . ASN A 1 89 ? -11.846 -1.525 -2.702 1.00 90.75 89 ASN A N 1
ATOM 686 C CA . ASN A 1 89 ? -11.667 -1.748 -1.275 1.00 90.75 89 ASN A CA 1
ATOM 687 C C . ASN A 1 89 ? -10.871 -0.590 -0.652 1.00 90.75 89 ASN A C 1
ATOM 689 O O . ASN A 1 89 ? -9.703 -0.371 -0.975 1.00 90.75 89 ASN A O 1
ATOM 693 N N . LYS A 1 90 ? -11.523 0.157 0.246 1.00 89.50 90 LYS A N 1
ATOM 694 C CA . LYS A 1 90 ? -10.923 1.289 0.967 1.00 89.50 90 LYS A CA 1
ATOM 695 C C . LYS A 1 90 ? -9.836 0.829 1.936 1.00 89.50 90 LYS A C 1
ATOM 697 O O . LYS A 1 90 ? -8.762 1.421 1.969 1.00 89.50 90 LYS A O 1
ATOM 702 N N . LEU A 1 91 ? -10.116 -0.230 2.693 1.00 91.94 91 LEU A N 1
ATOM 703 C CA . LEU A 1 91 ? -9.236 -0.727 3.749 1.00 91.94 91 LEU A CA 1
ATOM 704 C C . LEU A 1 91 ? -7.915 -1.260 3.194 1.00 91.94 91 LEU A C 1
ATOM 706 O O . LEU A 1 91 ? -6.877 -1.037 3.803 1.00 91.94 91 LEU A O 1
ATOM 710 N N . LEU A 1 92 ? -7.928 -1.887 2.016 1.00 92.88 92 LEU A N 1
ATOM 711 C CA . LEU A 1 92 ? -6.712 -2.319 1.333 1.00 92.88 92 LEU A CA 1
ATOM 712 C C . LEU A 1 92 ? -5.813 -1.125 0.992 1.00 92.88 92 LEU A C 1
ATOM 714 O O . LEU A 1 92 ? -4.611 -1.164 1.230 1.00 92.88 92 LEU A O 1
ATOM 718 N N . GLY A 1 93 ? -6.382 -0.041 0.463 1.00 90.75 93 GLY A N 1
ATOM 719 C CA . GLY A 1 93 ? -5.594 1.148 0.152 1.00 90.75 93 GLY A CA 1
ATOM 720 C C . GLY A 1 93 ? -5.051 1.860 1.390 1.00 90.75 93 GLY A C 1
ATOM 721 O O . GLY A 1 93 ? -3.912 2.319 1.374 1.00 90.75 93 GLY A O 1
ATOM 722 N N . GLU A 1 94 ? -5.830 1.915 2.471 1.00 91.19 94 GLU A N 1
ATOM 723 C CA . GLU A 1 94 ? -5.356 2.414 3.768 1.00 91.19 94 GLU A CA 1
ATOM 724 C C . GLU A 1 94 ? -4.227 1.540 4.323 1.00 91.19 94 GLU A C 1
ATOM 726 O O . GLU A 1 94 ? -3.201 2.073 4.738 1.00 91.19 94 GLU A O 1
ATOM 731 N N . ALA A 1 95 ? -4.371 0.214 4.259 1.00 94.19 95 ALA A N 1
ATOM 732 C CA . ALA A 1 95 ? -3.361 -0.735 4.716 1.00 94.19 95 ALA A CA 1
ATOM 733 C C . ALA A 1 95 ? -2.053 -0.616 3.918 1.00 94.19 95 ALA A C 1
ATOM 735 O O . ALA A 1 95 ? -0.978 -0.673 4.510 1.00 94.19 95 ALA A O 1
ATOM 736 N N . ILE A 1 96 ? -2.117 -0.359 2.605 1.00 94.12 96 ILE A N 1
ATOM 737 C CA . ILE A 1 96 ? -0.921 -0.089 1.792 1.00 94.12 96 ILE A CA 1
ATOM 738 C C . ILE A 1 96 ? -0.189 1.160 2.295 1.00 94.12 96 ILE A C 1
ATOM 740 O O . ILE A 1 96 ? 1.028 1.114 2.464 1.00 94.12 96 ILE A O 1
ATOM 744 N N . ILE A 1 97 ? -0.893 2.262 2.575 1.00 92.69 97 ILE A N 1
ATOM 745 C CA . ILE A 1 97 ? -0.258 3.486 3.097 1.00 92.69 97 ILE A CA 1
ATOM 746 C C . ILE A 1 97 ? 0.277 3.272 4.522 1.00 92.69 97 ILE A C 1
ATOM 748 O O . ILE A 1 97 ? 1.418 3.641 4.806 1.00 92.69 97 ILE A O 1
ATOM 752 N N . GLU A 1 98 ? -0.493 2.618 5.394 1.00 94.12 98 GLU A N 1
ATOM 753 C CA . GLU A 1 98 ? -0.073 2.263 6.756 1.00 94.12 98 GLU A CA 1
ATOM 754 C C . GLU A 1 98 ? 1.175 1.364 6.733 1.00 94.12 98 GLU A C 1
ATOM 756 O O . GLU A 1 98 ? 2.106 1.571 7.510 1.00 94.12 98 GLU A O 1
ATOM 761 N N . SER A 1 99 ? 1.278 0.441 5.772 1.00 95.06 99 SER A N 1
ATOM 762 C CA . SER A 1 99 ? 2.471 -0.399 5.597 1.00 95.06 99 SER A CA 1
ATOM 763 C C . SER A 1 99 ? 3.733 0.400 5.251 1.00 95.06 99 SER A C 1
ATOM 765 O O . SER A 1 99 ? 4.840 -0.067 5.504 1.00 95.06 99 SER A O 1
ATOM 767 N N . MET A 1 100 ? 3.600 1.610 4.694 1.00 94.19 100 MET A N 1
ATOM 768 C CA . MET A 1 100 ? 4.732 2.461 4.313 1.00 94.19 100 MET A CA 1
ATOM 769 C C . MET A 1 100 ? 5.119 3.437 5.425 1.00 94.19 100 MET A C 1
ATOM 771 O O . MET A 1 100 ? 6.294 3.520 5.787 1.00 94.19 100 MET A O 1
ATOM 775 N N . ILE A 1 101 ? 4.139 4.179 5.949 1.00 95.69 101 ILE A N 1
ATOM 776 C CA . ILE A 1 101 ? 4.353 5.328 6.847 1.00 95.69 101 ILE A CA 1
ATOM 777 C C . ILE A 1 101 ? 3.648 5.203 8.201 1.00 95.69 101 ILE A C 1
ATOM 779 O O . ILE A 1 101 ? 3.717 6.129 9.010 1.00 95.69 101 ILE A O 1
ATOM 783 N N . GLY A 1 102 ? 2.977 4.083 8.452 1.00 93.75 102 GLY A N 1
ATOM 784 C CA . GLY A 1 102 ? 2.307 3.790 9.711 1.00 93.75 102 GLY A CA 1
ATOM 785 C C . GLY A 1 102 ? 3.262 3.624 10.886 1.00 93.75 102 GLY A C 1
ATOM 786 O O . GLY A 1 102 ? 4.478 3.842 10.785 1.00 93.75 102 GLY A O 1
ATOM 787 N N . LYS A 1 103 ? 2.732 3.196 12.036 1.00 92.62 103 LYS A N 1
ATOM 788 C CA . LYS A 1 103 ? 3.557 2.994 13.245 1.00 92.62 103 LYS A CA 1
ATOM 789 C C . LYS A 1 103 ? 4.704 2.010 12.985 1.00 92.62 103 LYS A C 1
ATOM 791 O O . LYS A 1 103 ? 5.848 2.314 13.331 1.00 92.62 103 LYS A O 1
ATOM 796 N N . ASN A 1 104 ? 4.381 0.906 12.313 1.00 91.12 104 ASN A N 1
ATOM 797 C CA . ASN A 1 104 ? 5.296 -0.172 11.935 1.00 91.12 104 ASN A CA 1
ATOM 798 C C . ASN A 1 104 ? 5.655 -0.122 10.436 1.00 91.12 104 ASN A C 1
ATOM 800 O O . ASN A 1 104 ? 5.994 -1.144 9.847 1.00 91.12 104 ASN A O 1
ATOM 804 N N . GLY A 1 105 ? 5.524 1.049 9.802 1.00 93.25 105 GLY A N 1
ATOM 805 C CA . GLY A 1 105 ? 5.741 1.198 8.367 1.00 93.25 105 GLY A CA 1
ATOM 806 C C . GLY A 1 105 ? 7.188 0.921 7.946 1.00 93.25 105 GLY A C 1
ATOM 807 O O . GLY A 1 105 ? 8.136 1.242 8.665 1.00 93.25 105 GLY A O 1
ATOM 808 N N . VAL A 1 106 ? 7.367 0.368 6.746 1.00 95.31 106 VAL A N 1
ATOM 809 C CA . VAL A 1 106 ? 8.677 -0.061 6.225 1.00 95.31 106 VAL A CA 1
ATOM 810 C C . VAL A 1 106 ? 9.605 1.096 5.838 1.00 95.31 106 VAL A C 1
ATOM 812 O O . VAL A 1 106 ? 10.771 0.863 5.523 1.00 95.31 106 VAL A O 1
ATOM 815 N N . SER A 1 107 ? 9.124 2.348 5.838 1.00 95.06 107 SER A N 1
ATOM 816 C CA . SER A 1 107 ? 9.915 3.520 5.446 1.00 95.06 107 SER A CA 1
ATOM 817 C C . SER A 1 107 ? 9.907 4.642 6.499 1.00 95.06 107 SER A C 1
ATOM 819 O O . SER A 1 107 ? 9.230 5.664 6.329 1.00 95.06 107 SER A O 1
ATOM 821 N N . PRO A 1 108 ? 10.721 4.516 7.570 1.00 96.19 108 PRO A N 1
ATOM 822 C CA . PRO A 1 108 ? 10.846 5.544 8.606 1.00 96.19 108 PRO A CA 1
ATOM 823 C C . PRO A 1 108 ? 11.234 6.922 8.055 1.00 96.19 108 PRO A C 1
ATOM 825 O O . PRO A 1 108 ? 10.679 7.935 8.477 1.00 96.19 108 PRO A O 1
ATOM 828 N N . THR A 1 109 ? 12.129 6.968 7.063 1.00 97.56 109 THR A N 1
ATOM 829 C CA . THR A 1 109 ? 12.564 8.216 6.418 1.00 97.56 109 THR A CA 1
ATOM 830 C C . THR A 1 109 ? 11.426 8.906 5.665 1.00 97.56 109 THR A C 1
ATOM 832 O O . THR A 1 109 ? 11.307 10.128 5.724 1.00 97.56 109 THR A O 1
ATOM 835 N N . THR A 1 110 ? 10.545 8.146 5.001 1.00 96.19 110 THR A N 1
ATOM 836 C CA . THR A 1 110 ? 9.358 8.715 4.340 1.00 96.19 110 THR A CA 1
ATOM 837 C C . THR A 1 110 ? 8.399 9.304 5.372 1.00 96.19 110 THR A C 1
ATOM 839 O O . THR A 1 110 ? 7.918 10.422 5.189 1.00 96.19 110 THR A O 1
ATOM 842 N N . ARG A 1 111 ? 8.173 8.601 6.492 1.00 96.94 111 ARG A N 1
ATOM 843 C CA . ARG A 1 111 ? 7.343 9.091 7.605 1.00 96.94 111 ARG A CA 1
ATOM 844 C C . ARG A 1 111 ? 7.894 10.389 8.203 1.00 96.94 111 ARG A C 1
ATOM 846 O O . ARG A 1 111 ? 7.134 11.335 8.395 1.00 96.94 111 ARG A O 1
ATOM 853 N N . GLN A 1 112 ? 9.203 10.455 8.452 1.00 97.69 112 GLN A N 1
ATOM 854 C CA . GLN A 1 112 ? 9.868 11.664 8.945 1.00 97.69 112 GLN A CA 1
ATOM 855 C C . GLN A 1 112 ? 9.742 12.823 7.948 1.00 97.69 112 GLN A C 1
ATOM 857 O O . GLN A 1 112 ? 9.306 13.908 8.324 1.00 97.69 112 GLN A O 1
ATOM 862 N N . SER A 1 113 ? 10.059 12.582 6.671 1.00 98.19 113 SER A N 1
ATOM 863 C CA . SER A 1 113 ? 9.977 13.611 5.630 1.00 98.19 113 SER A CA 1
ATOM 864 C C . SER A 1 113 ? 8.565 14.187 5.510 1.00 98.19 113 SER A C 1
ATOM 866 O O . SER A 1 113 ? 8.395 15.401 5.384 1.00 98.19 113 SER 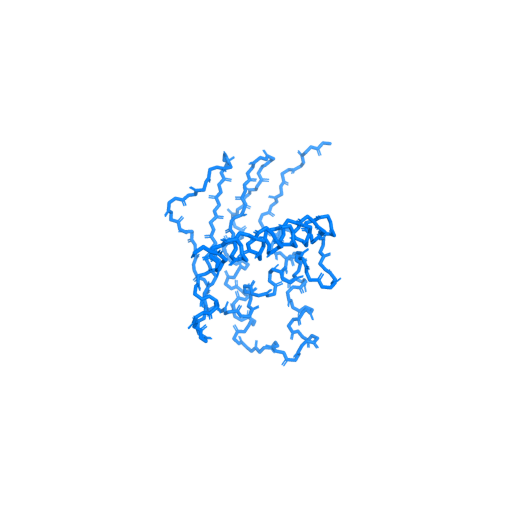A O 1
ATOM 868 N N . LEU A 1 114 ? 7.542 13.331 5.596 1.00 97.19 114 LEU A N 1
ATOM 869 C CA . LEU A 1 114 ? 6.150 13.762 5.597 1.00 97.19 114 LEU A CA 1
ATOM 870 C C . LEU A 1 114 ? 5.834 14.639 6.819 1.00 97.19 114 LEU A C 1
ATOM 872 O O . LEU A 1 114 ? 5.265 15.717 6.653 1.00 97.19 114 LEU A O 1
ATOM 876 N N . ALA A 1 115 ? 6.232 14.212 8.021 1.00 97.12 115 ALA A N 1
ATOM 877 C CA . ALA A 1 115 ? 5.986 14.950 9.259 1.00 97.12 115 ALA A CA 1
ATOM 878 C C . ALA A 1 115 ? 6.617 16.353 9.239 1.00 97.12 115 ALA A C 1
ATOM 880 O O . ALA A 1 115 ? 5.939 17.341 9.523 1.00 97.12 115 ALA A O 1
ATOM 881 N N . GLU A 1 116 ? 7.887 16.459 8.844 1.00 97.94 116 GLU A N 1
ATOM 882 C CA . GLU A 1 116 ? 8.609 17.735 8.773 1.00 97.94 116 GLU A CA 1
ATOM 883 C C . GLU A 1 116 ? 7.968 18.698 7.768 1.00 97.94 116 GLU A C 1
ATOM 885 O O . GLU A 1 116 ? 7.705 19.864 8.077 1.00 97.94 116 GLU A O 1
ATOM 890 N N . ARG A 1 117 ? 7.673 18.206 6.558 1.00 97.62 117 ARG A N 1
ATOM 891 C CA . ARG A 1 117 ? 7.129 19.032 5.473 1.00 97.62 117 ARG A CA 1
ATOM 892 C C . ARG A 1 117 ? 5.709 19.500 5.768 1.00 97.62 117 ARG A C 1
ATOM 894 O O . ARG A 1 117 ? 5.394 20.655 5.490 1.00 97.62 117 ARG A O 1
ATOM 901 N N . LEU A 1 118 ? 4.871 18.636 6.343 1.00 96.44 118 LEU A N 1
ATOM 902 C CA . LEU A 1 118 ? 3.515 19.010 6.744 1.00 96.44 118 LEU A CA 1
ATOM 903 C C . LEU A 1 118 ? 3.525 19.994 7.914 1.00 96.44 118 LEU A C 1
ATOM 905 O O . LEU A 1 118 ? 2.800 20.982 7.856 1.00 96.44 118 LEU A O 1
ATOM 909 N N . SER A 1 119 ? 4.373 19.783 8.925 1.00 96.50 119 SER A N 1
ATOM 910 C CA . SER A 1 119 ? 4.526 20.719 10.047 1.00 96.50 119 SER A CA 1
ATOM 911 C C . SER A 1 119 ? 4.910 22.118 9.557 1.00 96.50 119 SER A C 1
ATOM 913 O O . SER A 1 119 ? 4.247 23.104 9.885 1.00 96.50 119 SER A O 1
ATOM 915 N N . LYS A 1 120 ? 5.917 22.202 8.675 1.00 95.81 120 LYS A N 1
ATOM 916 C CA . LYS A 1 120 ? 6.333 23.469 8.061 1.00 95.81 120 LYS A CA 1
ATOM 917 C C . LYS A 1 120 ? 5.193 24.127 7.282 1.00 95.81 120 LYS A C 1
ATOM 919 O O . LYS A 1 120 ? 4.927 25.306 7.494 1.00 95.81 120 LYS A O 1
ATOM 924 N N . LEU A 1 121 ? 4.500 23.373 6.426 1.00 95.50 121 LEU A N 1
ATOM 925 C CA . LEU A 1 121 ? 3.393 23.891 5.616 1.00 95.50 121 LEU A CA 1
ATOM 926 C C . LEU A 1 121 ? 2.244 24.430 6.483 1.00 95.50 121 LEU A C 1
ATOM 928 O O . LEU A 1 121 ? 1.727 25.517 6.232 1.00 95.50 121 LEU A O 1
ATOM 932 N N . MET A 1 122 ? 1.856 23.685 7.520 1.00 93.19 122 MET A N 1
ATOM 933 C CA . MET A 1 122 ? 0.769 24.072 8.422 1.00 93.19 122 MET A CA 1
ATOM 934 C C . MET A 1 122 ? 1.111 25.321 9.240 1.00 93.19 122 MET A C 1
ATOM 936 O O . MET A 1 122 ? 0.227 26.140 9.489 1.00 93.19 122 MET A O 1
ATOM 940 N N . ASN A 1 123 ? 2.373 25.494 9.639 1.00 91.62 123 ASN A N 1
ATOM 941 C CA . ASN A 1 123 ? 2.809 26.677 10.382 1.00 91.62 123 ASN A CA 1
ATOM 942 C C . ASN A 1 123 ? 2.946 27.912 9.479 1.00 91.62 123 ASN A C 1
ATOM 944 O O . ASN A 1 123 ? 2.472 28.979 9.855 1.00 91.62 123 ASN A O 1
ATOM 948 N N . GLN A 1 124 ? 3.448 27.758 8.249 1.00 86.62 124 GLN A N 1
ATOM 949 C CA . GLN A 1 124 ? 3.466 28.842 7.254 1.00 86.62 124 GLN A CA 1
ATOM 950 C C . GLN A 1 124 ? 2.056 29.371 6.943 1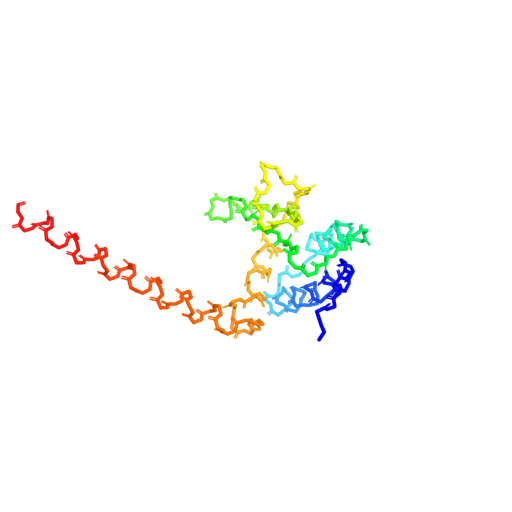.00 86.62 124 GLN A C 1
ATOM 952 O O . GLN A 1 124 ? 1.846 30.577 6.829 1.00 86.62 124 GLN A O 1
ATOM 957 N N . HIS A 1 125 ? 1.065 28.479 6.845 1.00 72.06 125 HIS A N 1
ATOM 958 C CA . HIS A 1 125 ? -0.328 28.868 6.610 1.00 72.06 125 HIS A CA 1
ATOM 959 C C . HIS A 1 125 ? -0.961 29.598 7.808 1.00 72.06 125 HIS A C 1
ATOM 961 O O . HIS A 1 125 ? -1.851 30.429 7.626 1.00 72.06 125 HIS A O 1
ATOM 967 N N . LYS A 1 126 ? -0.525 29.308 9.041 1.00 70.31 126 LYS A N 1
ATOM 968 C CA . LYS A 1 126 ? -0.967 30.057 10.227 1.00 70.31 126 LYS A CA 1
ATOM 969 C C . LYS A 1 126 ? -0.429 31.481 10.197 1.00 70.31 126 LYS A C 1
ATOM 971 O O . LYS A 1 126 ? -1.216 32.403 10.341 1.00 70.31 126 LYS A O 1
ATOM 976 N N . GLU A 1 127 ? 0.866 31.649 9.945 1.00 65.50 127 GLU A N 1
ATOM 977 C CA . GLU A 1 127 ? 1.511 32.966 9.882 1.00 65.50 127 GLU A CA 1
ATOM 978 C C . GLU A 1 127 ? 0.869 33.853 8.805 1.00 65.50 127 GLU A C 1
ATOM 980 O O . GLU A 1 127 ? 0.431 34.959 9.110 1.00 65.50 127 GLU A O 1
ATOM 985 N N . ALA A 1 128 ? 0.692 33.338 7.583 1.00 63.56 128 ALA A N 1
ATOM 986 C CA . ALA A 1 128 ? 0.065 34.078 6.484 1.00 63.56 128 ALA A CA 1
ATOM 987 C C . ALA A 1 128 ? -1.378 34.539 6.786 1.00 63.56 128 ALA A C 1
ATOM 989 O O . ALA A 1 128 ? -1.775 35.632 6.386 1.00 63.56 128 ALA A O 1
ATOM 990 N N . ASN A 1 129 ? -2.159 33.737 7.517 1.00 60.34 129 ASN A N 1
ATOM 991 C CA . ASN A 1 129 ? -3.536 34.085 7.880 1.00 60.34 129 ASN A CA 1
ATOM 992 C C . ASN A 1 129 ? -3.644 35.029 9.083 1.00 60.34 129 ASN A C 1
ATOM 994 O O . ASN A 1 129 ? -4.685 35.663 9.24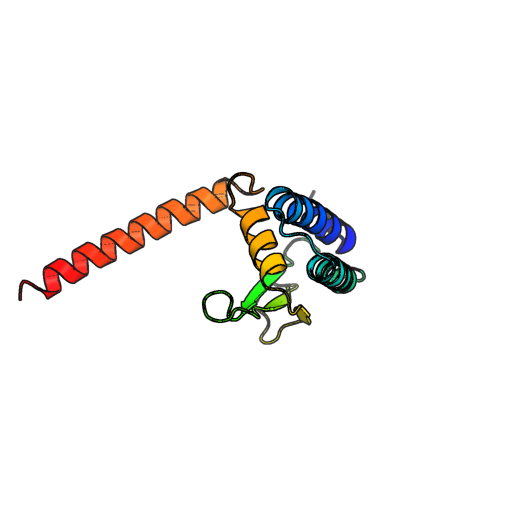8 1.00 60.34 129 ASN A O 1
ATOM 998 N N . THR A 1 130 ? -2.610 35.129 9.920 1.00 60.31 130 THR A N 1
ATOM 999 C CA . THR A 1 130 ? -2.550 36.142 10.982 1.00 60.31 130 THR A CA 1
ATOM 1000 C C . THR A 1 130 ? -2.314 37.525 10.370 1.00 60.31 130 THR A C 1
ATOM 1002 O O . THR A 1 130 ? -3.076 38.443 10.651 1.00 60.31 130 THR A O 1
ATOM 1005 N N . PHE A 1 131 ? -1.380 37.647 9.416 1.00 53.38 131 PHE A N 1
ATOM 1006 C CA . PHE A 1 131 ? -1.132 38.903 8.686 1.00 53.38 131 PHE A CA 1
ATOM 1007 C C . PHE A 1 131 ? -2.324 39.374 7.831 1.00 53.38 131 PHE A C 1
ATOM 1009 O O . PHE A 1 131 ? -2.497 40.571 7.615 1.00 53.38 131 PHE A O 1
ATOM 1016 N N . ALA A 1 132 ? -3.165 38.453 7.351 1.00 57.91 132 ALA A N 1
ATOM 1017 C CA . ALA A 1 132 ? -4.366 38.784 6.579 1.00 57.91 132 ALA A CA 1
ATOM 1018 C C . ALA A 1 132 ? -5.560 39.254 7.437 1.00 57.91 132 ALA A C 1
ATOM 1020 O O . ALA A 1 132 ? -6.532 39.753 6.883 1.00 57.91 132 ALA A O 1
ATOM 1021 N N . LYS A 1 133 ? -5.522 39.069 8.765 1.00 53.03 133 LYS A N 1
ATOM 1022 C CA . LYS A 1 133 ? -6.583 39.513 9.691 1.00 53.03 133 LYS A CA 1
ATOM 1023 C C . LYS A 1 133 ? -6.266 40.828 10.404 1.00 53.03 133 LYS A C 1
ATOM 1025 O O . LYS A 1 133 ? -7.150 41.378 11.051 1.00 53.03 133 LYS A O 1
ATOM 1030 N N . GLU A 1 134 ? -5.026 41.299 10.310 1.00 51.69 134 GLU A N 1
ATOM 1031 C CA . GLU A 1 134 ? -4.545 42.533 10.946 1.00 51.69 134 GLU A CA 1
ATOM 1032 C C . GLU A 1 134 ? -4.497 43.737 9.983 1.00 51.69 134 GLU A C 1
ATOM 1034 O O . GLU A 1 134 ? -4.017 44.798 10.373 1.00 51.69 134 GLU A O 1
ATOM 1039 N N . ASN A 1 135 ? -5.024 43.596 8.756 1.00 45.75 135 ASN A N 1
ATOM 1040 C CA . ASN A 1 135 ? -5.200 44.680 7.779 1.00 45.75 135 ASN A CA 1
ATOM 1041 C C . ASN A 1 135 ? -6.670 44.861 7.399 1.00 45.75 135 ASN A C 1
ATOM 1043 O O . ASN A 1 135 ? -7.328 43.830 7.126 1.00 45.75 135 ASN A O 1
#

Secondary structure (DSSP, 8-state):
--PPEEHHHHHHHHHHHHHHHHHHTT---HHHHHHHHHHHHHHTT-EE-TT-EEEEEEESTTT-TT-EEEEEEESSSPPPSS-SEEE--HHHHHHHHHHHHSTT-S-HHHHHHHHHHHHHHHHHHHHHHHHTT--

Sequence (135 aa):
MKVKLKGTQYSEKVVENCEEILKSSGKYTRTEAKAIDEFLVVFKNQDFPPGSSILFAPILFALCPKGSLTIAFSEDKKVPRSGKAVIKNKLLGEAIIESMIGKNGVSPTTRQSLAERLSKLMNQHKEANTFAKEN

pLDDT: mean 87.77, std 13.76, range [45.75, 98.19]

Foldseek 3Di:
DQDKDQLLNVLVVLLVQLCVVCVVVVNDDPLNVVLSVVSNVLRVHDIAGPQKDKDWDFPCLVPDPQTKIFIAIGNHPDDDPDGPDIRRDSSSSVSSVCCCQNPVHPDVPVVVVVVVVVVVVVVVVVVVVVVVVVD